Protein AF-A0A6P0RMU7-F1 (afdb_monomer)

Foldseek 3Di:
DDKDKDKDFDDDPVATKIKMWMWDDDPPQWTWIKIWMDHPPDHTDIDTPDPDTDHPVVRD

Mean predicted aligned error: 3.32 Å

Secondary structure (DSSP, 8-state):
--EEEEEEEEE-SS-EEEEEEEEEE-STT-EEEEEEEEETTSPPEEEES-SS-B-HHHH-

Solvent-accessible surface area (backbone atoms only — not comparable to full-atom values): 3526 Å² total; per-residue (Å²): 132,64,66,52,74,50,76,49,78,49,76,60,100,90,43,50,34,35,38,38,40,36,38,39,59,56,72,92,74,19,27,36,34,36,37,36,36,38,47,64,98,52,88,55,52,71,50,65,82,42,96,59,72,34,45,66,79,78,66,108

Radius of gyration: 13.39 Å; Cα contacts (8 Å, |Δi|>4): 119; chains: 1; bounding box: 32×19×34 Å

Nearest PDB structures (foldseek):
  1tbu-assembly1_D  TM=5.214E-01  e=2.512E+00  Saccharomyces cerevisiae
  8ayb-assembly1_A  TM=4.511E-01  e=2.371E+00  Candidatus Scalindua brodae
  4a0z-assembly1_B  TM=4.137E-01  e=1.994E+00  Staphylococcus aureus
  7qv0-assembly1_A-2  TM=4.169E-01  e=2.512E+00  Candida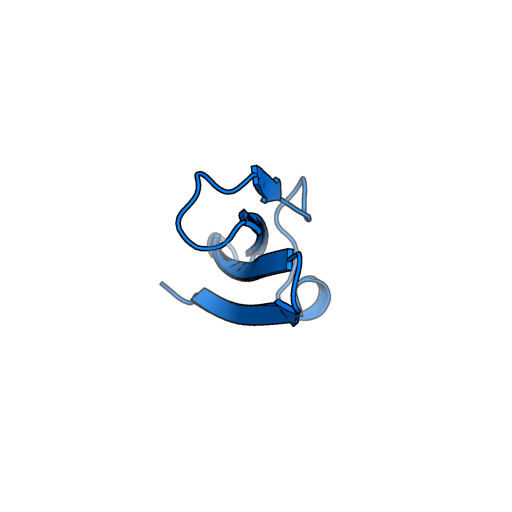tus Scalindua brodae

pLDDT: mean 94.16, std 5.54, range [63.0, 97.81]

Structure (mmCIF, N/CA/C/O backbone):
data_AF-A0A6P0RMU7-F1
#
_entry.id   AF-A0A6P0RMU7-F1
#
loop_
_atom_site.group_PDB
_atom_site.id
_atom_site.type_symbol
_atom_site.label_atom_id
_atom_site.label_alt_id
_atom_site.label_comp_id
_atom_site.label_asym_id
_atom_site.label_entity_id
_atom_site.label_seq_id
_atom_site.pdbx_PDB_ins_code
_atom_site.Cartn_x
_atom_site.Cartn_y
_atom_site.Cartn_z
_atom_site.occupancy
_atom_site.B_iso_or_equiv
_atom_site.auth_seq_id
_atom_site.auth_comp_id
_atom_site.auth_asym_id
_atom_site.auth_atom_id
_atom_site.pdbx_PDB_model_num
ATOM 1 N N . MET A 1 1 ? 1.500 10.638 -16.167 1.00 63.00 1 MET A N 1
ATOM 2 C CA . MET A 1 1 ? 2.082 9.585 -15.306 1.00 63.00 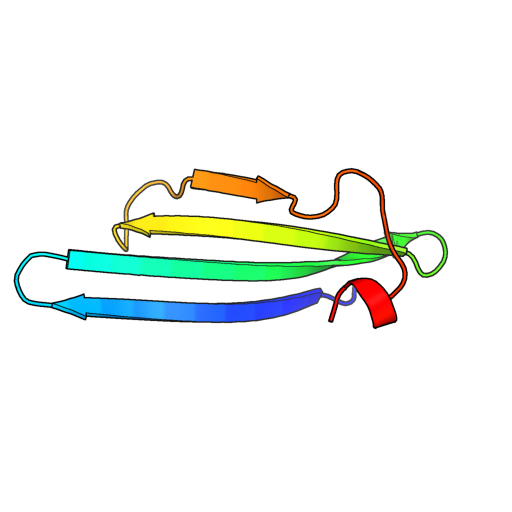1 MET A CA 1
ATOM 3 C C . MET A 1 1 ? 0.981 8.568 -15.045 1.00 63.00 1 MET A C 1
ATOM 5 O O . MET A 1 1 ? -0.093 8.986 -14.631 1.00 63.00 1 MET A O 1
ATOM 9 N N . PHE A 1 2 ? 1.160 7.297 -15.417 1.00 74.12 2 PHE A N 1
ATOM 10 C CA . PHE A 1 2 ? 0.102 6.291 -15.258 1.00 74.12 2 PHE A CA 1
ATOM 11 C C . PHE A 1 2 ? 0.078 5.793 -13.813 1.00 74.12 2 PHE A C 1
ATOM 13 O O . PHE A 1 2 ? 1.079 5.267 -13.326 1.00 74.12 2 PHE A O 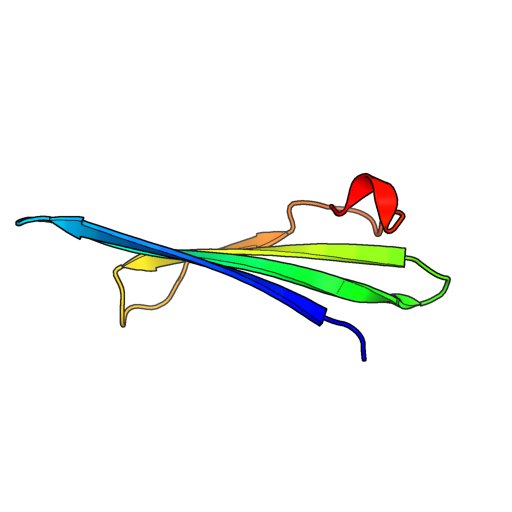1
ATOM 20 N N . THR A 1 3 ? -1.068 5.941 -13.155 1.00 82.06 3 THR A N 1
ATOM 21 C CA . THR A 1 3 ? -1.276 5.445 -11.797 1.00 82.06 3 THR A CA 1
ATOM 22 C C . THR A 1 3 ? -2.639 4.775 -11.720 1.00 82.06 3 THR A C 1
ATOM 24 O O . THR A 1 3 ? -3.656 5.417 -11.978 1.00 82.06 3 THR A O 1
ATOM 27 N N . LYS A 1 4 ? -2.676 3.486 -11.371 1.00 92.50 4 LYS A N 1
ATOM 28 C CA . LYS A 1 4 ? -3.928 2.762 -11.109 1.00 92.50 4 LYS A CA 1
ATOM 29 C C . LYS A 1 4 ? -4.137 2.687 -9.605 1.00 92.50 4 LYS A C 1
ATOM 31 O O . LYS A 1 4 ? -3.219 2.291 -8.899 1.00 92.50 4 LYS A O 1
ATOM 36 N N . LYS A 1 5 ? -5.325 3.043 -9.119 1.00 94.50 5 LYS A N 1
ATOM 37 C CA . LYS A 1 5 ? -5.654 3.012 -7.689 1.00 94.50 5 LYS A CA 1
ATOM 38 C C . LYS A 1 5 ? -6.871 2.141 -7.424 1.00 94.50 5 LYS A C 1
ATOM 40 O O . LYS A 1 5 ? -7.752 2.034 -8.274 1.00 94.50 5 LYS A O 1
ATOM 45 N N . ALA A 1 6 ? -6.903 1.540 -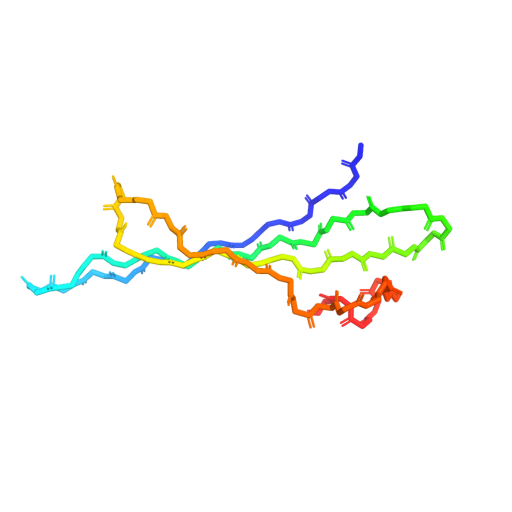6.246 1.00 95.62 6 ALA A N 1
ATOM 46 C CA . ALA A 1 6 ? -8.065 0.869 -5.693 1.00 95.62 6 ALA A CA 1
ATOM 47 C C . ALA A 1 6 ? -8.150 1.197 -4.202 1.00 95.62 6 ALA A C 1
ATOM 49 O O . ALA A 1 6 ? -7.129 1.207 -3.513 1.00 95.62 6 ALA A O 1
ATOM 50 N N . SER A 1 7 ? -9.358 1.454 -3.711 1.00 95.38 7 SER A N 1
ATOM 51 C CA . SER A 1 7 ? -9.622 1.646 -2.291 1.00 95.38 7 SER A CA 1
ATOM 52 C C . SER A 1 7 ? -10.714 0.695 -1.822 1.00 95.38 7 SER A C 1
ATOM 54 O O . SER A 1 7 ? -11.633 0.345 -2.564 1.00 95.38 7 SER A O 1
ATOM 56 N N . LEU A 1 8 ? -10.590 0.262 -0.576 1.00 97.25 8 LEU A N 1
ATOM 57 C CA . LEU A 1 8 ? -11.578 -0.524 0.134 1.00 97.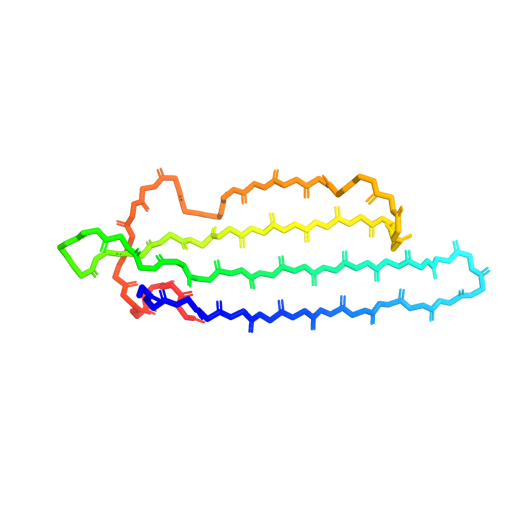25 8 LEU A CA 1
ATOM 58 C C . LEU A 1 8 ? -11.865 0.167 1.461 1.00 97.25 8 LEU A C 1
ATOM 60 O O . LEU A 1 8 ? -10.954 0.463 2.235 1.00 97.25 8 LEU A O 1
ATOM 64 N N . HIS A 1 9 ? -13.1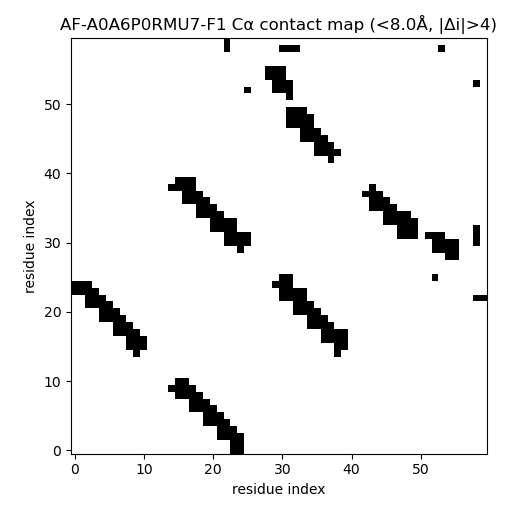46 0.383 1.726 1.00 96.81 9 HIS A N 1
ATOM 65 C CA . HIS A 1 9 ? -13.625 0.928 2.985 1.00 96.81 9 HIS A CA 1
ATOM 66 C C . HIS A 1 9 ? -14.361 -0.165 3.747 1.00 96.81 9 HIS A C 1
ATOM 68 O O . HIS A 1 9 ? -15.201 -0.869 3.188 1.00 96.81 9 HIS A O 1
ATOM 74 N N . TYR A 1 10 ? -14.037 -0.300 5.026 1.00 96.38 10 TYR A N 1
ATOM 75 C CA . TYR A 1 10 ? -14.701 -1.216 5.938 1.00 96.38 10 TYR A CA 1
ATOM 76 C C . TYR A 1 10 ? -15.218 -0.433 7.135 1.00 96.38 10 TYR A C 1
ATOM 78 O O . TYR A 1 10 ? -14.433 0.216 7.828 1.00 96.38 10 TYR A O 1
ATOM 86 N N . LYS A 1 11 ? -16.524 -0.514 7.394 1.00 96.88 11 LYS A N 1
ATOM 87 C CA . LYS A 1 11 ? -17.153 0.186 8.509 1.00 96.88 11 LYS A CA 1
ATOM 88 C C . LYS A 1 11 ? -18.129 -0.718 9.253 1.00 96.88 11 LYS A C 1
ATOM 90 O O . LYS A 1 11 ? -19.020 -1.292 8.638 1.00 96.88 11 LYS A O 1
ATOM 95 N N . ASP A 1 12 ? -17.952 -0.803 10.565 1.00 95.81 12 ASP A N 1
ATOM 96 C CA . ASP A 1 12 ? -18.862 -1.434 11.522 1.00 95.81 12 ASP A CA 1
ATOM 97 C C . ASP A 1 12 ? -19.019 -0.533 12.768 1.00 95.81 12 ASP A C 1
ATOM 99 O O . ASP A 1 12 ? -18.548 0.606 12.780 1.00 95.81 12 ASP A O 1
ATOM 103 N N . GLU A 1 13 ? -19.688 -1.016 13.820 1.00 95.75 13 GLU A N 1
ATOM 104 C CA . GLU A 1 13 ? -19.927 -0.243 15.052 1.00 95.75 13 GLU A CA 1
ATOM 105 C C . GLU A 1 13 ? -18.646 0.236 15.762 1.00 95.75 13 GLU A C 1
ATOM 107 O O . GLU A 1 13 ? -18.667 1.250 16.459 1.00 95.75 13 GLU A O 1
ATOM 112 N N . LYS A 1 14 ? -17.523 -0.479 15.614 1.00 94.62 14 LYS A N 1
ATOM 113 C CA . LYS A 1 14 ? -16.257 -0.219 16.329 1.00 94.62 14 LYS A CA 1
ATOM 114 C C . LYS A 1 14 ? -15.092 0.123 15.400 1.00 94.62 14 LYS A C 1
ATOM 116 O O . LYS A 1 14 ? -14.032 0.545 15.867 1.00 94.62 14 LYS A O 1
ATOM 121 N N . SER A 1 15 ? -15.265 -0.055 14.099 1.00 93.50 15 SER A N 1
ATOM 122 C CA . SER A 1 15 ? -14.222 0.040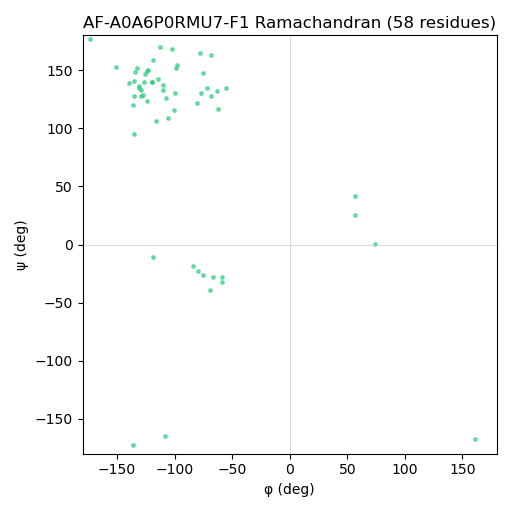 13.090 1.00 93.50 15 SER A CA 1
ATOM 123 C C . SER A 1 15 ? -14.665 0.951 11.963 1.00 93.50 15 SER A C 1
ATOM 125 O O . SER A 1 15 ? -15.732 0.786 11.393 1.00 93.50 15 SER A O 1
ATOM 127 N N . ASP A 1 16 ? -13.785 1.865 11.578 1.00 96.62 16 ASP A N 1
ATOM 128 C CA . ASP A 1 16 ? -13.907 2.633 10.343 1.00 96.62 16 ASP A CA 1
ATOM 129 C C . ASP A 1 16 ? -12.522 2.633 9.704 1.00 96.62 16 ASP A C 1
ATOM 131 O O . ASP A 1 16 ? -11.632 3.364 10.140 1.00 96.62 16 ASP A O 1
ATOM 135 N N . LYS A 1 17 ? -12.293 1.699 8.782 1.00 97.25 17 LYS A N 1
ATOM 136 C CA . LYS A 1 17 ? -10.993 1.420 8.177 1.00 97.25 17 LYS A CA 1
ATOM 137 C C . LYS A 1 17 ? -11.017 1.749 6.692 1.00 97.25 17 LYS A C 1
ATOM 139 O O . LYS A 1 17 ? -11.970 1.434 5.984 1.00 97.25 17 LYS A O 1
ATOM 144 N N . VAL A 1 18 ? -9.904 2.286 6.221 1.00 97.69 18 VAL A N 1
ATOM 145 C CA . VAL A 1 18 ? -9.602 2.479 4.808 1.00 97.69 18 VAL A CA 1
ATOM 146 C C . VAL A 1 18 ? -8.346 1.692 4.458 1.00 97.69 18 VAL A C 1
ATOM 148 O O . VAL A 1 18 ? -7.394 1.627 5.242 1.00 97.69 18 VAL A O 1
ATOM 151 N N . TYR A 1 19 ? -8.368 1.081 3.282 1.00 97.44 19 TYR A N 1
ATOM 152 C CA . TYR A 1 19 ? -7.246 0.406 2.654 1.00 97.44 19 TYR A CA 1
ATOM 153 C C . TYR A 1 19 ? -7.126 0.943 1.237 1.00 97.44 19 TYR A C 1
ATOM 155 O O . TYR A 1 19 ? -8.096 0.935 0.487 1.00 97.44 19 TYR A O 1
ATOM 163 N N . GLU A 1 20 ? -5.944 1.394 0.859 1.00 97.06 20 GLU A N 1
ATOM 164 C CA . GLU A 1 20 ? -5.654 1.948 -0.453 1.00 97.06 20 GLU A CA 1
ATOM 165 C C . GLU A 1 20 ? -4.462 1.211 -1.042 1.00 97.06 20 GLU A C 1
ATOM 167 O O . GLU A 1 20 ? -3.496 0.897 -0.344 1.00 97.06 20 GLU A O 1
ATOM 172 N N . VAL A 1 21 ? -4.531 0.938 -2.339 1.00 97.19 21 VAL A N 1
ATOM 173 C CA . VAL A 1 21 ? -3.429 0.388 -3.121 1.00 97.19 21 VAL A CA 1
ATOM 174 C C . VAL A 1 21 ? -3.281 1.223 -4.379 1.00 97.19 21 VAL A C 1
ATOM 176 O O . VAL A 1 21 ? -4.266 1.560 -5.040 1.00 97.19 21 VAL A O 1
ATOM 179 N N . GLU A 1 22 ? -2.043 1.539 -4.728 1.00 96.12 22 GLU A N 1
ATOM 180 C CA . GLU A 1 22 ? -1.709 2.234 -5.960 1.00 96.12 22 GLU A CA 1
ATOM 181 C C . GLU A 1 22 ? -0.578 1.520 -6.701 1.00 96.12 22 GLU A C 1
ATOM 183 O O . GLU A 1 22 ? 0.426 1.126 -6.117 1.00 96.12 22 GLU A O 1
ATOM 188 N N . ILE A 1 23 ? -0.749 1.367 -8.010 1.00 96.31 23 ILE A N 1
ATOM 189 C CA . ILE A 1 23 ? 0.293 0.951 -8.941 1.00 96.31 23 ILE A CA 1
ATOM 190 C C . ILE A 1 23 ? 0.779 2.216 -9.631 1.00 96.31 23 ILE A C 1
ATOM 192 O O . ILE A 1 23 ? 0.010 2.849 -10.356 1.00 96.31 23 ILE A O 1
ATOM 196 N N . VAL A 1 24 ? 2.040 2.572 -9.419 1.00 95.31 24 VAL A N 1
ATOM 197 C CA . VAL A 1 24 ? 2.668 3.779 -9.959 1.00 95.31 24 VAL A CA 1
ATOM 198 C C . VAL A 1 24 ? 3.644 3.384 -11.058 1.00 95.31 24 VAL A C 1
ATOM 200 O O . VAL A 1 24 ? 4.524 2.555 -10.833 1.00 95.31 24 VAL A O 1
ATOM 203 N N . TYR A 1 25 ? 3.498 3.979 -12.242 1.00 94.56 25 TYR A N 1
ATOM 204 C CA . TYR A 1 25 ? 4.498 3.879 -13.303 1.00 94.56 25 TYR A CA 1
ATOM 205 C C . TYR A 1 25 ? 5.779 4.626 -12.916 1.00 94.56 25 TYR A C 1
ATOM 207 O O . TYR A 1 25 ? 5.743 5.810 -12.571 1.00 94.56 25 TYR A O 1
ATOM 215 N N . LEU A 1 26 ? 6.901 3.924 -13.022 1.00 90.38 26 LEU A N 1
ATOM 216 C CA . LEU A 1 26 ? 8.260 4.444 -12.927 1.00 90.38 26 LEU A CA 1
ATOM 217 C C . LEU A 1 26 ? 8.907 4.413 -14.322 1.00 90.38 26 LEU A C 1
ATOM 219 O O . LEU A 1 26 ? 8.225 4.292 -15.328 1.00 90.38 26 LEU A O 1
ATOM 223 N N . ALA A 1 27 ? 10.225 4.547 -14.428 1.00 91.00 27 ALA A N 1
ATOM 224 C CA . ALA A 1 27 ? 10.912 4.487 -15.718 1.00 91.00 27 ALA A CA 1
ATOM 225 C C . ALA A 1 27 ? 11.088 3.041 -16.237 1.00 91.00 27 ALA A C 1
ATOM 227 O O . ALA A 1 27 ? 10.966 2.077 -15.483 1.00 91.00 27 ALA A O 1
ATOM 228 N N . TRP A 1 28 ? 11.405 2.902 -17.531 1.00 92.44 28 TRP A N 1
ATOM 229 C CA . TRP A 1 28 ? 11.721 1.622 -18.193 1.00 92.44 28 TRP A CA 1
ATOM 230 C C . TRP A 1 28 ? 10.625 0.552 -18.082 1.00 92.44 28 TRP A C 1
ATOM 232 O O . TRP A 1 28 ? 10.917 -0.612 -17.817 1.00 92.44 28 TRP A O 1
ATOM 242 N N . GLU A 1 29 ? 9.358 0.949 -18.248 1.00 91.19 29 GLU A N 1
ATOM 243 C CA . GLU A 1 29 ? 8.202 0.039 -18.140 1.00 91.19 29 GLU A CA 1
ATOM 244 C C . GLU A 1 29 ? 8.114 -0.694 -16.793 1.00 91.19 29 GLU A C 1
ATOM 246 O O . GLU A 1 29 ? 7.525 -1.774 -16.678 1.00 91.19 29 GLU A O 1
ATOM 251 N N . LYS A 1 30 ? 8.697 -0.093 -15.754 1.00 94.31 30 LYS A N 1
ATOM 252 C CA . LYS A 1 30 ? 8.636 -0.603 -14.395 1.00 94.31 30 LYS A CA 1
ATOM 253 C C . LYS A 1 30 ? 7.570 0.103 -13.579 1.00 94.31 30 LYS A C 1
ATOM 255 O O . LYS A 1 30 ? 7.246 1.266 -13.798 1.00 94.31 30 LYS A O 1
ATOM 260 N N . TYR A 1 31 ? 7.051 -0.621 -12.603 1.00 96.12 31 TYR A N 1
ATOM 261 C CA . TYR A 1 31 ? 5.957 -0.200 -11.752 1.00 96.12 31 TYR A CA 1
ATOM 262 C C . TYR A 1 31 ? 6.280 -0.519 -10.298 1.00 96.12 31 TYR A C 1
ATOM 264 O O . TYR A 1 31 ? 6.949 -1.509 -9.999 1.00 96.12 31 TYR A O 1
ATOM 272 N N . GLN A 1 32 ? 5.780 0.315 -9.396 1.00 96.44 32 GLN A N 1
ATOM 273 C CA . GLN A 1 32 ? 5.842 0.089 -7.958 1.00 96.44 32 GLN A CA 1
ATOM 274 C C . GLN A 1 32 ? 4.426 0.017 -7.397 1.00 96.44 32 GLN A C 1
ATOM 276 O O . GLN A 1 32 ? 3.554 0.784 -7.808 1.00 96.44 32 GLN A O 1
ATOM 281 N N . VAL A 1 33 ? 4.198 -0.904 -6.463 1.00 96.88 33 VAL A N 1
ATOM 282 C CA . VAL A 1 33 ? 2.904 -1.073 -5.800 1.00 96.88 33 VAL A CA 1
ATOM 283 C C . VAL A 1 33 ? 3.003 -0.527 -4.385 1.00 96.88 33 VAL A C 1
ATOM 285 O O . VAL A 1 33 ? 3.636 -1.148 -3.531 1.00 96.88 33 VAL A O 1
ATOM 288 N N . ASN A 1 34 ? 2.360 0.606 -4.118 1.00 96.94 34 ASN A N 1
ATOM 289 C CA . ASN A 1 34 ? 2.255 1.150 -2.769 1.00 96.94 34 ASN A CA 1
ATOM 290 C C . ASN A 1 34 ? 0.913 0.784 -2.146 1.00 96.94 34 ASN A C 1
ATOM 292 O O . ASN A 1 34 ? -0.085 0.575 -2.836 1.00 96.94 34 ASN A O 1
ATOM 296 N N . PHE A 1 35 ? 0.893 0.737 -0.822 1.00 97.25 35 PHE A N 1
ATOM 297 C CA . PHE A 1 35 ? -0.318 0.564 -0.044 1.00 97.25 35 PHE A CA 1
ATOM 298 C C . PHE A 1 35 ? -0.373 1.576 1.098 1.00 97.25 35 PHE A C 1
ATOM 300 O O . PHE A 1 35 ? 0.654 1.989 1.644 1.00 97.25 35 PHE A O 1
ATOM 307 N N . ALA A 1 36 ? -1.589 1.924 1.496 1.00 97.69 36 ALA A N 1
ATOM 308 C CA . ALA A 1 36 ? -1.878 2.679 2.700 1.00 97.69 36 ALA A CA 1
ATOM 309 C C . ALA A 1 36 ? -3.055 2.034 3.433 1.00 97.69 36 ALA A C 1
ATOM 311 O O . ALA A 1 36 ? -3.994 1.557 2.806 1.00 97.69 36 ALA A O 1
ATOM 312 N N . TYR A 1 37 ? -3.020 1.981 4.761 1.00 97.62 37 TYR A N 1
ATOM 313 C CA . TYR A 1 37 ? -4.145 1.466 5.537 1.00 97.62 37 TYR A CA 1
ATOM 314 C C . TYR A 1 37 ? -4.230 2.098 6.922 1.00 97.62 37 TYR A C 1
ATOM 316 O O . TYR A 1 37 ? -3.228 2.510 7.511 1.00 97.62 37 TYR A O 1
ATOM 324 N N . GLY A 1 38 ? -5.435 2.148 7.479 1.00 97.44 38 GLY A N 1
ATOM 325 C CA . GLY A 1 38 ? -5.647 2.690 8.815 1.00 97.44 38 GLY A CA 1
ATOM 326 C C . GLY A 1 38 ? -7.091 3.075 9.072 1.00 97.44 38 GLY A C 1
ATOM 327 O O . GLY A 1 38 ? -7.989 2.709 8.320 1.00 97.44 38 GLY A O 1
ATOM 328 N N . LYS A 1 39 ? -7.308 3.810 10.164 1.00 97.06 39 LYS A N 1
ATOM 329 C CA . LYS A 1 39 ? -8.619 4.373 10.480 1.00 97.06 39 LYS A CA 1
ATOM 330 C C . LYS A 1 39 ? -8.935 5.518 9.514 1.00 97.06 39 LYS A C 1
ATOM 332 O O . LYS A 1 39 ? -8.078 6.375 9.294 1.00 97.06 39 LYS A O 1
ATOM 337 N N . THR A 1 40 ? -10.150 5.559 8.979 1.00 94.69 40 THR A N 1
ATOM 338 C CA . THR A 1 40 ? -10.605 6.647 8.103 1.00 94.69 40 THR A CA 1
ATOM 339 C C . THR A 1 40 ? -10.438 8.003 8.800 1.00 94.69 40 THR A C 1
ATOM 341 O O . THR A 1 40 ? -10.740 8.148 9.986 1.00 94.69 40 THR A O 1
ATOM 344 N N . GLY A 1 41 ? -9.895 8.992 8.084 1.00 92.38 41 GLY A N 1
ATOM 345 C CA . GLY A 1 41 ? -9.620 10.334 8.618 1.00 92.38 41 GLY A CA 1
ATOM 346 C C . GLY A 1 41 ? -8.417 10.431 9.569 1.00 92.38 41 GLY A C 1
ATOM 347 O O . GLY A 1 41 ? -8.123 11.515 10.061 1.00 92.38 41 GLY A O 1
ATOM 348 N N . SER A 1 42 ? -7.709 9.330 9.840 1.00 94.69 42 SER A N 1
ATOM 349 C CA . SER A 1 42 ? -6.465 9.325 10.625 1.00 94.69 42 SER A CA 1
ATOM 350 C C . SER A 1 42 ? -5.233 9.217 9.721 1.00 94.69 42 SER A C 1
ATOM 352 O O . SER A 1 42 ? -5.338 8.896 8.538 1.00 94.69 42 SER A O 1
ATOM 354 N N . LYS A 1 43 ? -4.034 9.436 10.280 1.00 96.00 43 LYS A N 1
ATOM 355 C CA . LYS A 1 43 ? -2.776 9.180 9.563 1.00 96.00 43 LYS A CA 1
ATOM 356 C C . LYS A 1 43 ? -2.669 7.689 9.222 1.00 96.00 43 LYS A C 1
ATOM 358 O O . LYS A 1 43 ? -2.598 6.852 10.124 1.00 96.00 43 LYS A O 1
ATOM 363 N N . LEU A 1 44 ? -2.654 7.369 7.929 1.00 96.88 44 LEU A N 1
ATOM 364 C CA . LEU A 1 44 ? -2.537 5.994 7.449 1.00 96.88 44 LEU A CA 1
ATOM 365 C C . LEU A 1 44 ? -1.100 5.484 7.592 1.00 96.88 44 LEU A C 1
ATOM 367 O O . LEU A 1 44 ? -0.134 6.238 7.452 1.00 96.88 44 LEU A O 1
ATOM 371 N N . LYS A 1 45 ? -0.964 4.183 7.850 1.00 97.81 45 LYS A N 1
ATOM 372 C CA . LYS A 1 45 ? 0.305 3.470 7.702 1.00 97.81 45 LYS A CA 1
ATOM 373 C C . LYS A 1 45 ? 0.524 3.210 6.222 1.00 97.81 45 LYS A C 1
ATOM 375 O O . LYS A 1 45 ? -0.376 2.698 5.564 1.00 97.81 45 LYS A O 1
ATOM 380 N N . THR A 1 46 ? 1.704 3.535 5.717 1.00 97.38 46 THR A N 1
ATOM 381 C CA . THR A 1 46 ? 2.049 3.400 4.300 1.00 97.38 46 THR A CA 1
ATOM 382 C C . THR A 1 46 ? 3.211 2.434 4.104 1.00 97.38 46 THR A C 1
ATOM 384 O O . THR A 1 46 ? 3.982 2.173 5.030 1.00 97.38 46 THR A O 1
ATOM 387 N N . GLY A 1 47 ? 3.333 1.890 2.897 1.00 96.69 47 GLY A N 1
ATOM 388 C CA . GLY A 1 47 ? 4.454 1.041 2.512 1.00 96.69 47 GLY A CA 1
ATOM 389 C C . GLY A 1 47 ? 4.433 0.680 1.032 1.00 96.69 47 GLY A C 1
ATOM 390 O O . GLY A 1 47 ? 3.507 1.032 0.303 1.00 96.69 47 GLY A O 1
ATOM 391 N N . THR A 1 48 ? 5.467 -0.035 0.600 1.00 96.44 48 THR A N 1
ATOM 392 C CA . THR A 1 48 ? 5.549 -0.630 -0.737 1.00 96.44 48 THR A CA 1
ATOM 393 C C . THR A 1 48 ? 5.448 -2.145 -0.622 1.00 96.44 48 THR A C 1
ATOM 395 O O . THR A 1 48 ? 6.034 -2.747 0.277 1.00 96.44 48 THR A O 1
ATOM 398 N N . LYS A 1 49 ? 4.684 -2.771 -1.517 1.00 94.88 49 LYS A N 1
ATOM 399 C CA . LYS A 1 49 ? 4.631 -4.231 -1.664 1.00 94.88 49 LYS A CA 1
ATOM 400 C C . LYS A 1 49 ? 5.770 -4.746 -2.548 1.00 94.88 49 LYS A C 1
ATOM 402 O O . LYS A 1 49 ? 6.095 -5.927 -2.505 1.00 94.88 49 LYS A O 1
ATOM 407 N N . THR A 1 50 ? 6.376 -3.863 -3.340 1.00 94.44 50 THR A N 1
ATOM 408 C CA . THR A 1 50 ? 7.466 -4.175 -4.267 1.00 94.44 50 THR A CA 1
ATOM 409 C C . THR A 1 50 ? 8.724 -3.424 -3.839 1.00 94.44 50 THR A C 1
ATOM 411 O O . THR A 1 50 ? 8.810 -2.207 -4.014 1.00 94.44 50 THR A O 1
ATOM 414 N N . ASN A 1 51 ? 9.700 -4.136 -3.270 1.00 90.88 51 ASN A N 1
ATOM 415 C CA . ASN A 1 51 ? 10.976 -3.539 -2.852 1.00 90.88 51 ASN A CA 1
ATOM 416 C C . ASN A 1 51 ? 11.806 -3.053 -4.048 1.00 90.88 51 ASN A C 1
ATOM 418 O O . ASN A 1 51 ? 12.585 -2.113 -3.917 1.00 90.88 51 ASN A O 1
ATOM 422 N N . THR A 1 52 ? 11.632 -3.686 -5.208 1.00 94.00 52 THR A N 1
ATOM 423 C CA . THR A 1 52 ? 12.207 -3.270 -6.487 1.00 94.00 52 THR A CA 1
ATOM 424 C C . THR A 1 52 ? 11.096 -3.088 -7.524 1.00 94.00 52 THR A C 1
ATOM 426 O O . THR A 1 52 ? 10.078 -3.778 -7.446 1.00 94.00 52 THR A O 1
ATOM 429 N N . PRO A 1 53 ? 11.250 -2.172 -8.496 1.00 95.12 53 PRO A N 1
ATOM 430 C CA . PRO A 1 53 ? 10.248 -1.973 -9.537 1.00 95.12 53 PRO A CA 1
ATOM 431 C C . PRO A 1 53 ? 10.0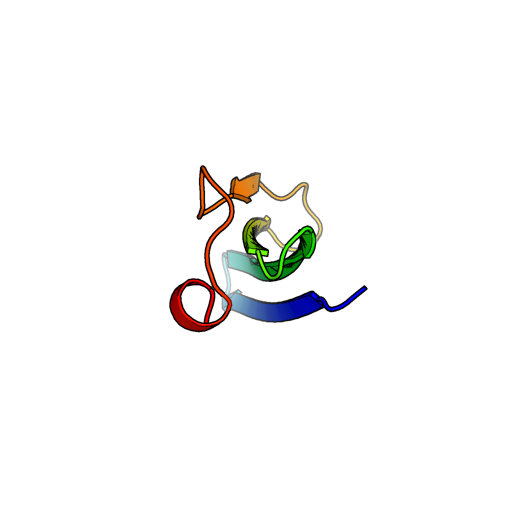47 -3.217 -10.422 1.00 95.12 53 PRO A C 1
ATOM 433 O O . PRO A 1 53 ? 11.007 -3.793 -10.945 1.00 95.12 53 PRO A O 1
ATOM 436 N N . VAL A 1 54 ? 8.788 -3.599 -10.635 1.00 96.31 54 VAL A N 1
ATOM 437 C CA . VAL A 1 54 ? 8.377 -4.821 -11.352 1.00 96.31 54 VAL A CA 1
ATOM 438 C C . VAL A 1 54 ? 7.677 -4.503 -12.673 1.00 96.31 54 VAL A C 1
ATOM 440 O O . VAL A 1 54 ? 7.380 -3.347 -12.965 1.00 96.31 54 VAL A O 1
ATOM 443 N N . SER A 1 55 ? 7.431 -5.509 -13.511 1.00 95.88 55 SER A N 1
ATOM 444 C CA . SER A 1 55 ? 6.638 -5.324 -14.734 1.00 95.88 55 SER A CA 1
ATOM 445 C C . SER A 1 55 ? 5.162 -5.024 -14.427 1.00 95.88 55 SER A C 1
ATOM 447 O O . SER A 1 55 ? 4.656 -5.329 -13.347 1.00 95.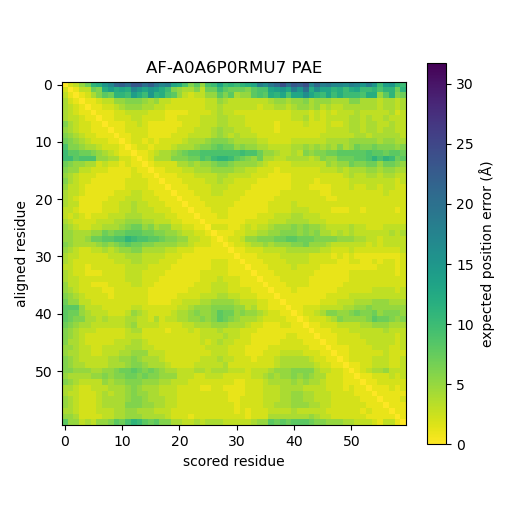88 55 SER A O 1
ATOM 449 N N . LEU A 1 56 ? 4.418 -4.493 -15.407 1.00 92.81 56 LEU A N 1
ATOM 450 C CA . LEU A 1 56 ? 2.972 -4.261 -15.251 1.00 92.81 56 LEU A CA 1
ATOM 451 C C . LEU A 1 56 ? 2.196 -5.547 -14.929 1.00 92.81 56 LEU A C 1
ATOM 453 O O . LEU A 1 56 ? 1.171 -5.492 -14.253 1.00 92.81 56 LEU A O 1
ATOM 457 N N . LYS A 1 57 ? 2.659 -6.692 -15.446 1.00 94.19 57 LYS A N 1
ATOM 458 C CA . LYS A 1 57 ? 2.022 -7.995 -15.232 1.00 94.19 57 LYS A CA 1
ATOM 459 C C . LYS A 1 57 ? 2.170 -8.459 -13.784 1.00 94.19 57 LYS A C 1
ATOM 461 O O . LYS A 1 57 ? 1.227 -9.009 -13.244 1.00 94.19 57 LYS A O 1
ATOM 466 N N . GLU A 1 58 ? 3.330 -8.223 -13.178 1.00 93.69 58 GLU A N 1
ATOM 467 C CA . GLU A 1 58 ? 3.595 -8.547 -11.770 1.00 93.69 58 GLU A CA 1
ATOM 468 C C . GLU A 1 58 ? 2.919 -7.563 -10.805 1.00 93.69 58 GLU A C 1
ATOM 470 O O . GLU A 1 58 ? 2.637 -7.913 -9.663 1.00 93.69 58 GLU A O 1
ATOM 475 N N . ALA A 1 59 ? 2.667 -6.328 -11.250 1.00 93.19 59 ALA A N 1
ATOM 476 C CA . ALA A 1 59 ? 2.043 -5.294 -10.430 1.00 93.19 59 ALA A CA 1
ATOM 477 C C . ALA A 1 59 ? 0.509 -5.410 -10.312 1.00 93.19 59 ALA A C 1
ATOM 479 O O . ALA A 1 59 ? -0.057 -4.836 -9.382 1.00 93.19 59 ALA A O 1
ATOM 480 N N . LYS A 1 60 ? -0.162 -6.073 -11.263 1.00 88.50 60 LYS A N 1
ATOM 481 C CA . LYS A 1 60 ? -1.628 -6.227 -11.318 1.00 88.50 60 LYS A CA 1
ATOM 482 C C . LYS A 1 60 ? -2.104 -7.464 -10.570 1.00 88.50 60 LYS A C 1
ATOM 484 O O . LYS A 1 60 ? -3.186 -7.341 -9.956 1.00 88.50 60 LYS A O 1
#

Sequence (60 aa):
MFTKKASLHYKDEKSDKVYEVEIVYLAWEKYQVNFAYGKTGSKLKTGTKTNTPVSLKEAK